Protein AF-A0A6P1CU81-F1 (afdb_monomer)

Radius of gyration: 18.09 Å; Cα contacts (8 Å, |Δi|>4): 184; chains: 1; bounding box: 40×47×48 Å

Organism: NCBI:txid135487

Structure (mmCIF, N/CA/C/O backbone):
data_AF-A0A6P1CU81-F1
#
_entry.id   AF-A0A6P1CU81-F1
#
loop_
_atom_site.group_PDB
_atom_site.id
_atom_site.type_symbol
_atom_site.label_atom_id
_atom_site.label_alt_id
_atom_site.label_comp_id
_atom_site.label_asym_id
_atom_site.label_entity_id
_atom_site.label_seq_id
_atom_site.pdbx_PDB_ins_code
_atom_site.Cartn_x
_atom_site.Cartn_y
_atom_site.Cartn_z
_atom_site.occupancy
_atom_site.B_iso_or_equiv
_atom_site.auth_seq_id
_atom_site.auth_comp_id
_atom_site.auth_asym_id
_atom_site.auth_atom_id
_atom_site.pdbx_PDB_model_num
ATOM 1 N N . ALA A 1 1 ? -2.274 -17.630 -3.669 1.00 83.12 1 ALA A N 1
ATOM 2 C CA . ALA A 1 1 ? -2.958 -16.812 -2.640 1.00 83.12 1 ALA A CA 1
ATOM 3 C C . ALA A 1 1 ? -4.353 -16.403 -3.117 1.00 83.12 1 ALA A C 1
ATOM 5 O O . ALA A 1 1 ? -5.319 -16.566 -2.393 1.00 83.12 1 ALA A O 1
ATOM 6 N N . GLU A 1 2 ? -4.454 -15.949 -4.358 1.00 92.44 2 GLU A N 1
ATOM 7 C CA . GLU A 1 2 ? -5.645 -15.565 -5.116 1.00 92.44 2 GLU A CA 1
ATOM 8 C C . GLU A 1 2 ? -6.774 -16.602 -5.043 1.00 92.44 2 GLU A C 1
ATOM 10 O O . GLU A 1 2 ? -7.929 -16.237 -4.872 1.00 92.44 2 GLU A O 1
ATOM 15 N N . SER A 1 3 ? -6.446 -17.898 -5.099 1.00 94.56 3 SER A N 1
ATOM 16 C CA . SER A 1 3 ? -7.430 -18.992 -5.104 1.00 94.56 3 SER A CA 1
ATOM 17 C C . SER A 1 3 ? -8.309 -19.083 -3.854 1.00 94.56 3 SER A C 1
ATOM 19 O O . SER A 1 3 ? -9.341 -19.735 -3.912 1.00 94.56 3 SER A O 1
ATOM 21 N N . ILE A 1 4 ? -7.884 -18.491 -2.735 1.00 96.00 4 ILE A N 1
ATOM 22 C CA . ILE A 1 4 ? -8.640 -18.464 -1.471 1.00 96.00 4 ILE A CA 1
ATOM 23 C C . ILE A 1 4 ? -9.015 -17.037 -1.054 1.00 96.00 4 ILE A C 1
ATOM 25 O O . ILE A 1 4 ? -9.618 -16.844 -0.007 1.00 96.00 4 ILE A O 1
ATOM 29 N N . ALA A 1 5 ? -8.627 -16.023 -1.836 1.00 96.69 5 ALA A N 1
ATOM 30 C CA . ALA A 1 5 ? -8.799 -14.619 -1.464 1.00 96.69 5 ALA A CA 1
ATOM 31 C C . ALA A 1 5 ? -10.277 -14.227 -1.324 1.00 96.69 5 ALA A C 1
ATOM 33 O O . ALA A 1 5 ? -10.612 -13.402 -0.477 1.00 96.69 5 ALA A O 1
ATOM 34 N N . ALA A 1 6 ? -11.149 -14.870 -2.106 1.00 97.38 6 ALA A N 1
ATOM 35 C CA . ALA A 1 6 ? -12.588 -14.635 -2.084 1.00 97.38 6 ALA A CA 1
ATOM 36 C C . ALA A 1 6 ? -13.240 -15.051 -0.756 1.00 97.38 6 ALA A C 1
ATOM 38 O O . ALA A 1 6 ? -14.272 -14.496 -0.388 1.00 97.38 6 ALA A O 1
ATOM 39 N N . ASP A 1 7 ? -12.618 -15.975 -0.019 1.00 97.81 7 ASP A N 1
ATOM 40 C CA . ASP A 1 7 ? -13.117 -16.465 1.269 1.00 97.81 7 ASP A CA 1
ATOM 41 C C . ASP A 1 7 ? -12.641 -15.601 2.453 1.00 97.81 7 ASP A C 1
ATOM 43 O O . ASP A 1 7 ? -12.989 -15.877 3.601 1.00 97.81 7 ASP A O 1
ATOM 47 N N . ILE A 1 8 ? -11.821 -14.570 2.203 1.00 97.00 8 ILE A N 1
ATOM 48 C CA . ILE A 1 8 ? -11.262 -13.698 3.241 1.00 97.00 8 ILE A CA 1
ATOM 49 C C . ILE A 1 8 ? -12.055 -12.391 3.284 1.00 97.00 8 ILE A C 1
ATOM 51 O O . ILE A 1 8 ? -11.914 -11.539 2.409 1.00 97.00 8 ILE A O 1
ATOM 55 N N . ASP A 1 9 ? -12.852 -12.214 4.335 1.00 96.25 9 ASP A N 1
ATOM 56 C CA . ASP A 1 9 ? -13.760 -11.075 4.539 1.00 96.25 9 ASP A CA 1
ATOM 57 C C . ASP A 1 9 ? -13.150 -9.923 5.363 1.00 96.25 9 ASP A C 1
ATOM 59 O O . ASP A 1 9 ? -13.749 -8.855 5.515 1.00 96.25 9 ASP A O 1
ATOM 63 N N . THR A 1 10 ? -11.930 -10.098 5.874 1.00 95.19 10 THR A N 1
ATOM 64 C CA . THR A 1 10 ? -11.245 -9.091 6.693 1.00 95.19 10 THR A CA 1
ATOM 65 C C . THR A 1 10 ? -10.638 -7.952 5.859 1.00 95.19 10 THR A C 1
ATOM 67 O O . THR A 1 10 ? -10.195 -8.199 4.730 1.00 95.19 10 THR A O 1
ATOM 70 N N . PRO A 1 11 ? -10.509 -6.730 6.419 1.00 95.19 11 PRO A N 1
ATOM 71 C CA . PRO A 1 11 ? -9.834 -5.618 5.755 1.00 95.19 11 PRO A CA 1
ATOM 72 C C . PRO A 1 11 ? -8.379 -5.928 5.390 1.00 95.19 11 PRO A C 1
ATOM 74 O O . PRO A 1 11 ? -7.624 -6.435 6.222 1.00 95.19 11 PRO A O 1
ATOM 77 N N . ALA A 1 12 ? -7.940 -5.527 4.198 1.00 96.50 12 ALA A N 1
ATOM 78 C CA . ALA A 1 12 ? -6.566 -5.726 3.750 1.00 96.50 12 ALA A CA 1
ATOM 79 C C . ALA A 1 12 ? -5.948 -4.511 3.046 1.00 96.50 12 ALA A C 1
ATOM 81 O O . ALA A 1 12 ? -6.607 -3.749 2.341 1.00 96.50 12 ALA A O 1
ATOM 82 N N . LEU A 1 13 ? -4.630 -4.390 3.213 1.00 97.56 13 LEU A N 1
ATOM 83 C CA . LEU A 1 13 ? -3.762 -3.495 2.459 1.00 97.56 13 LEU A CA 1
ATOM 84 C C . LEU A 1 13 ? -2.786 -4.346 1.639 1.00 97.56 13 LEU A C 1
ATOM 86 O O . LEU A 1 13 ? -1.918 -5.012 2.205 1.00 97.56 13 LEU A O 1
ATOM 90 N N . ILE A 1 14 ? -2.895 -4.290 0.314 1.00 96.50 14 ILE A N 1
ATOM 91 C CA . ILE A 1 14 ? -1.925 -4.874 -0.616 1.00 96.50 14 ILE A CA 1
ATOM 92 C C . ILE A 1 14 ? -0.993 -3.765 -1.097 1.00 96.50 14 ILE A C 1
ATOM 94 O O . ILE A 1 14 ? -1.434 -2.753 -1.642 1.00 96.50 14 ILE A O 1
ATOM 98 N N . LEU A 1 15 ? 0.312 -3.970 -0.909 1.00 95.38 15 LEU A N 1
ATOM 99 C CA . LEU A 1 15 ? 1.356 -3.059 -1.372 1.00 95.38 15 LEU A CA 1
ATOM 100 C C . LEU A 1 15 ? 2.141 -3.679 -2.524 1.00 95.38 15 LEU A C 1
ATOM 102 O O . LEU A 1 15 ? 2.589 -4.821 -2.431 1.00 95.38 15 LEU A O 1
ATOM 106 N N . ALA A 1 16 ? 2.357 -2.897 -3.578 1.00 94.88 16 ALA A N 1
ATOM 107 C CA . ALA A 1 16 ? 3.143 -3.300 -4.739 1.00 94.88 16 ALA A CA 1
ATOM 108 C C . ALA A 1 16 ? 4.127 -2.206 -5.181 1.00 94.88 16 ALA A C 1
ATOM 110 O O . ALA A 1 16 ? 3.938 -1.013 -4.924 1.00 94.88 16 ALA A O 1
ATOM 111 N N . GLY A 1 17 ? 5.192 -2.605 -5.873 1.00 93.94 17 GLY A N 1
ATOM 112 C CA . GLY A 1 17 ? 6.059 -1.664 -6.566 1.00 93.94 17 GLY A CA 1
ATOM 113 C C . GLY A 1 17 ? 5.374 -1.140 -7.827 1.00 93.94 17 GLY A C 1
ATOM 114 O O . GLY A 1 17 ? 4.795 -1.909 -8.591 1.00 93.94 17 GLY A O 1
ATOM 115 N N . ALA A 1 18 ? 5.425 0.169 -8.087 1.00 94.00 18 ALA A N 1
ATOM 116 C CA . ALA A 1 18 ? 4.862 0.705 -9.330 1.00 94.00 18 ALA A CA 1
ATOM 117 C C . ALA A 1 18 ? 5.610 0.195 -10.580 1.00 94.00 18 ALA A C 1
ATOM 119 O O . ALA A 1 18 ? 5.037 0.147 -11.666 1.00 94.00 18 ALA A O 1
ATOM 120 N N . THR A 1 19 ? 6.890 -0.177 -10.445 1.00 91.44 19 THR A N 1
ATOM 121 C CA . THR A 1 19 ? 7.718 -0.604 -11.588 1.00 91.44 19 THR A CA 1
ATOM 122 C C . THR A 1 19 ? 7.404 -2.014 -12.074 1.00 91.44 19 THR A C 1
ATOM 124 O O . THR A 1 19 ? 7.690 -2.333 -13.227 1.00 91.44 19 THR A O 1
ATOM 127 N N . ASP A 1 20 ? 6.796 -2.843 -11.229 1.00 88.25 20 ASP A N 1
ATOM 128 C CA . ASP A 1 20 ? 6.589 -4.263 -11.488 1.00 88.25 20 ASP A CA 1
AT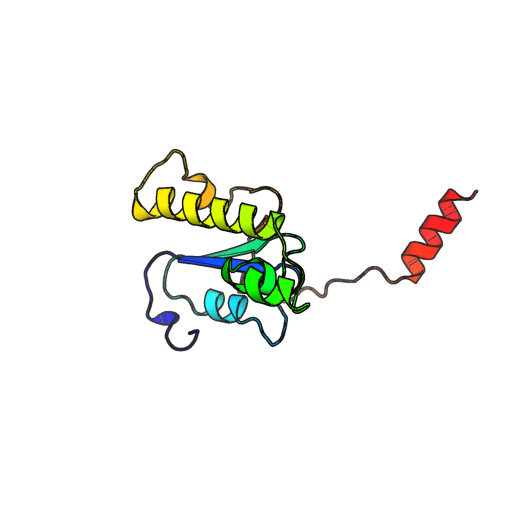OM 129 C C . ASP A 1 20 ? 5.190 -4.773 -11.127 1.00 88.25 20 ASP A C 1
ATOM 131 O O . ASP A 1 20 ? 4.943 -5.974 -11.252 1.00 88.25 20 ASP A O 1
ATOM 135 N N . LEU A 1 21 ? 4.254 -3.873 -10.793 1.00 92.69 21 LEU A N 1
ATOM 136 C CA . LEU A 1 21 ? 2.841 -4.174 -10.534 1.00 92.69 21 LEU A CA 1
ATOM 137 C C . LEU A 1 21 ? 2.240 -5.135 -11.572 1.00 92.69 21 LEU A C 1
ATOM 139 O O . LEU A 1 21 ? 1.538 -6.071 -11.198 1.00 92.69 21 LEU A O 1
ATOM 143 N N . ARG A 1 22 ? 2.526 -4.895 -12.859 1.00 89.88 22 ARG A N 1
ATOM 144 C CA . ARG A 1 22 ? 2.036 -5.681 -14.008 1.00 89.88 22 ARG A CA 1
ATOM 145 C C . ARG A 1 22 ? 3.081 -6.647 -14.582 1.00 89.88 22 ARG A C 1
ATOM 147 O O . ARG A 1 22 ? 2.947 -7.110 -15.710 1.00 89.88 22 ARG A O 1
ATOM 154 N N . SER A 1 23 ? 4.162 -6.914 -13.854 1.00 88.75 23 SER A N 1
ATOM 155 C CA . SER A 1 23 ? 5.134 -7.928 -14.268 1.00 88.75 23 SER A CA 1
ATOM 156 C C . SER A 1 23 ? 4.553 -9.334 -14.099 1.00 88.75 23 SER A C 1
ATOM 158 O O . SER A 1 23 ? 3.698 -9.560 -13.248 1.00 88.75 23 SER A O 1
ATOM 160 N N . THR A 1 24 ? 5.071 -10.309 -14.848 1.00 87.38 24 THR A N 1
ATOM 161 C CA . THR A 1 24 ? 4.686 -11.729 -14.718 1.00 87.38 24 THR A CA 1
ATOM 162 C C . THR A 1 24 ? 4.946 -12.297 -13.317 1.00 87.38 24 THR A C 1
ATOM 164 O O . THR A 1 24 ? 4.340 -13.290 -12.933 1.00 87.38 24 THR A O 1
ATOM 167 N N . ASN A 1 25 ? 5.832 -11.664 -12.544 1.00 84.31 25 ASN A N 1
ATOM 168 C CA . ASN A 1 25 ? 6.174 -12.079 -11.185 1.00 84.31 25 ASN A CA 1
ATOM 169 C C . ASN A 1 25 ? 5.278 -11.439 -10.111 1.00 84.31 25 ASN A C 1
ATOM 171 O O . ASN A 1 25 ? 5.454 -11.732 -8.930 1.00 84.31 25 ASN A O 1
ATOM 175 N N . SER A 1 26 ? 4.355 -10.553 -10.495 1.00 89.56 26 SER A N 1
ATOM 176 C CA . SER A 1 26 ? 3.436 -9.881 -9.580 1.00 89.56 26 SER A CA 1
ATOM 177 C C . SER A 1 26 ? 2.045 -10.485 -9.679 1.00 89.56 26 SER A C 1
ATOM 179 O O . SER A 1 26 ? 1.493 -10.651 -10.764 1.00 89.56 26 SER A O 1
ATOM 181 N N . ASN A 1 27 ? 1.447 -10.735 -8.520 1.00 93.88 27 ASN A N 1
ATOM 182 C CA . ASN A 1 27 ? 0.050 -11.119 -8.397 1.00 93.88 27 ASN A CA 1
ATOM 183 C C . ASN A 1 27 ? -0.787 -10.124 -7.583 1.00 93.88 27 ASN A C 1
ATOM 185 O O . ASN A 1 27 ? -1.882 -10.455 -7.141 1.00 93.88 27 ASN A O 1
ATOM 189 N N . ALA A 1 28 ? -0.302 -8.895 -7.393 1.00 95.44 28 ALA A N 1
ATOM 190 C CA . ALA A 1 28 ? -0.991 -7.910 -6.564 1.00 95.44 28 ALA A CA 1
ATOM 191 C C . ALA A 1 28 ? -2.380 -7.535 -7.114 1.00 95.44 28 ALA A C 1
ATOM 193 O O . ALA A 1 28 ? -3.335 -7.469 -6.347 1.00 95.44 28 ALA A O 1
ATOM 194 N N . ILE A 1 29 ? -2.507 -7.346 -8.435 1.00 96.31 29 ILE A N 1
ATOM 195 C CA . ILE A 1 29 ? -3.795 -7.068 -9.095 1.00 96.31 29 ILE A CA 1
ATOM 196 C C . ILE A 1 29 ? -4.762 -8.255 -8.976 1.00 96.31 29 ILE A C 1
ATOM 198 O O . ILE A 1 29 ? -5.848 -8.048 -8.442 1.00 96.31 29 ILE A O 1
ATOM 202 N N . PRO A 1 30 ? -4.422 -9.488 -9.415 1.00 95.94 30 PRO A N 1
ATOM 203 C CA . PRO A 1 30 ? -5.361 -10.605 -9.318 1.00 95.94 30 PRO A CA 1
ATOM 204 C C . PRO A 1 30 ? -5.70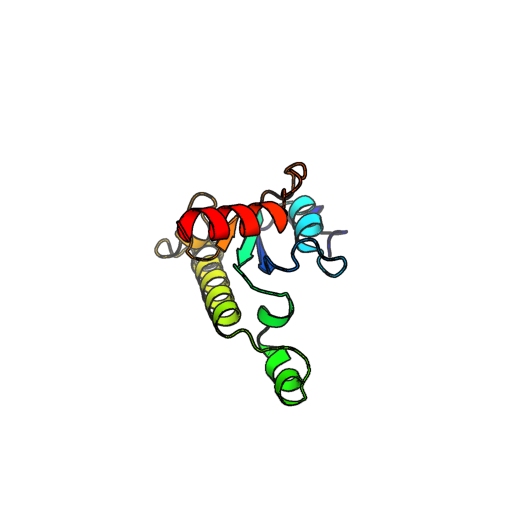5 -10.962 -7.866 1.00 95.94 30 PRO A C 1
ATOM 206 O O . PRO A 1 30 ? -6.834 -11.359 -7.600 1.00 95.94 30 PRO A O 1
ATOM 209 N N . LEU A 1 31 ? -4.781 -10.773 -6.916 1.00 96.88 31 LEU A N 1
ATOM 210 C CA . LEU A 1 31 ? -5.075 -10.935 -5.493 1.00 96.88 31 LEU A CA 1
ATOM 211 C C . LEU A 1 31 ? -6.073 -9.884 -4.991 1.00 96.88 31 LEU A C 1
ATOM 213 O O . LEU A 1 31 ? -7.020 -10.242 -4.300 1.00 96.88 31 LEU A O 1
ATOM 217 N N . ALA A 1 32 ? -5.872 -8.609 -5.340 1.00 97.00 32 ALA A N 1
ATOM 218 C CA . ALA A 1 32 ? -6.771 -7.522 -4.960 1.00 97.00 32 ALA A CA 1
ATOM 219 C C . ALA A 1 32 ? -8.163 -7.683 -5.583 1.00 97.00 32 ALA A C 1
ATOM 221 O O . ALA A 1 32 ? -9.158 -7.505 -4.892 1.00 97.00 32 ALA A O 1
ATOM 222 N N . ALA A 1 33 ? -8.230 -8.072 -6.859 1.00 96.56 33 ALA A N 1
ATOM 223 C CA . ALA A 1 33 ? -9.484 -8.298 -7.574 1.00 96.56 33 ALA A CA 1
ATOM 224 C C . ALA A 1 33 ? -10.292 -9.479 -7.012 1.00 96.56 33 ALA A C 1
ATOM 226 O O . ALA A 1 33 ? -11.511 -9.507 -7.149 1.00 96.56 33 ALA A O 1
ATOM 227 N N . ALA A 1 34 ? -9.619 -10.468 -6.418 1.00 97.31 34 ALA A N 1
ATOM 228 C CA . ALA A 1 34 ? -10.258 -11.650 -5.849 1.00 97.31 34 ALA A CA 1
ATOM 229 C C . ALA A 1 34 ? -10.576 -11.517 -4.351 1.00 97.31 34 ALA A C 1
ATOM 231 O O . ALA A 1 34 ? -11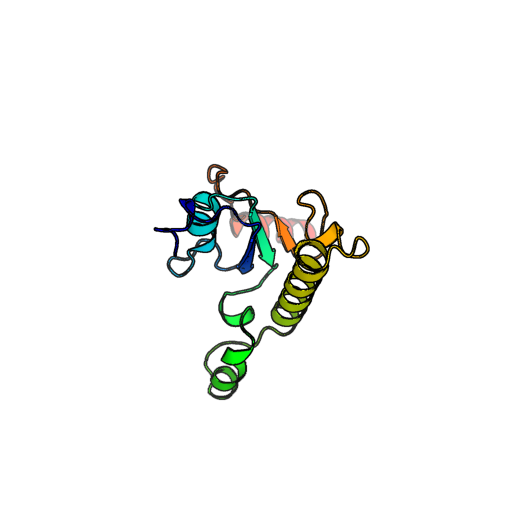.160 -12.440 -3.793 1.00 97.31 34 ALA A O 1
ATOM 232 N N . TRP A 1 35 ? -10.166 -10.438 -3.678 1.00 98.06 35 TRP A N 1
ATOM 233 C CA . TRP A 1 35 ? -10.308 -10.311 -2.225 1.00 98.06 35 TRP A CA 1
ATOM 234 C C . TRP A 1 35 ? -11.779 -10.165 -1.806 1.00 98.06 35 TRP A C 1
ATOM 236 O O . TRP A 1 35 ? -12.490 -9.324 -2.348 1.00 98.06 35 TRP A O 1
ATOM 246 N N . GLY A 1 36 ? -12.236 -10.972 -0.842 1.00 97.12 36 GLY A N 1
ATOM 247 C CA . GLY A 1 36 ? -13.647 -11.012 -0.429 1.00 97.12 36 GLY A CA 1
ATOM 248 C C . GLY A 1 36 ? -14.094 -9.841 0.457 1.00 97.12 36 GLY A C 1
ATOM 249 O O . GLY A 1 36 ? -15.266 -9.466 0.449 1.00 97.12 36 GLY A O 1
ATOM 250 N N . GLY A 1 37 ? -13.172 -9.263 1.229 1.00 95.69 37 GLY A N 1
ATOM 251 C CA . GLY A 1 37 ? -13.425 -8.163 2.162 1.00 95.69 37 GLY A CA 1
ATOM 252 C C . GLY A 1 37 ? -13.032 -6.773 1.643 1.00 95.69 37 GLY A C 1
ATOM 253 O O . GLY A 1 37 ? -12.634 -6.607 0.489 1.00 95.69 37 GLY A O 1
ATOM 254 N N . PRO A 1 38 ? -13.077 -5.743 2.509 1.00 95.38 38 PRO A N 1
ATOM 255 C CA . PRO A 1 38 ? -12.553 -4.417 2.190 1.00 95.38 38 PRO A CA 1
ATOM 256 C C . PRO A 1 38 ? -11.059 -4.474 1.841 1.00 95.38 38 PRO A C 1
ATOM 258 O O . PRO A 1 38 ? -10.263 -5.072 2.563 1.00 95.38 38 PRO A O 1
ATOM 261 N N . MET A 1 39 ? -10.664 -3.824 0.750 1.00 96.62 39 MET A N 1
ATOM 262 C CA . MET A 1 39 ? -9.327 -3.948 0.169 1.00 96.62 39 MET A CA 1
ATOM 263 C C . MET A 1 39 ? -8.807 -2.591 -0.298 1.00 96.62 39 MET A C 1
ATOM 265 O O . MET A 1 39 ? -9.506 -1.863 -0.997 1.00 96.62 39 MET A O 1
ATOM 269 N N . LEU A 1 40 ? -7.546 -2.294 0.017 1.00 97.69 40 LEU A N 1
ATOM 270 C CA . LEU A 1 40 ? -6.774 -1.232 -0.620 1.00 97.69 40 LEU A CA 1
ATOM 271 C C . LEU A 1 40 ? -5.577 -1.827 -1.364 1.00 97.69 40 LEU A C 1
ATOM 273 O O . LEU A 1 40 ? -4.667 -2.367 -0.735 1.00 97.69 40 LEU A O 1
ATOM 277 N N . LEU A 1 41 ? -5.521 -1.652 -2.685 1.00 97.50 41 LEU A N 1
ATOM 278 C CA . LEU A 1 41 ? -4.309 -1.890 -3.468 1.00 97.50 41 LEU A CA 1
ATOM 279 C C . LEU A 1 41 ? -3.571 -0.564 -3.668 1.00 97.50 41 LEU A C 1
ATOM 281 O O . LEU A 1 41 ? -4.066 0.338 -4.341 1.00 97.50 41 LEU A O 1
ATOM 285 N N . ARG A 1 42 ? -2.371 -0.440 -3.099 1.00 96.94 42 ARG A N 1
ATOM 286 C CA . ARG A 1 42 ? -1.532 0.759 -3.225 1.00 96.94 42 ARG A CA 1
ATOM 287 C C . ARG A 1 42 ? -0.168 0.433 -3.822 1.00 96.94 42 ARG A C 1
ATOM 289 O O . ARG A 1 42 ? 0.475 -0.551 -3.459 1.00 96.94 42 ARG A O 1
ATOM 296 N N . THR A 1 43 ? 0.300 1.299 -4.716 1.00 96.69 43 THR A N 1
ATOM 297 C CA . THR A 1 43 ? 1.652 1.228 -5.286 1.00 96.69 43 THR A CA 1
ATOM 298 C C . THR A 1 43 ? 2.573 2.287 -4.709 1.00 96.69 43 THR A C 1
ATOM 300 O O . THR A 1 43 ? 2.110 3.349 -4.302 1.00 96.69 43 THR A O 1
ATOM 303 N N . ILE A 1 44 ? 3.879 2.008 -4.696 1.00 96.31 44 ILE A N 1
ATOM 304 C CA . ILE A 1 44 ? 4.924 2.968 -4.316 1.00 96.31 44 ILE A CA 1
ATOM 305 C C . ILE A 1 44 ? 5.705 3.393 -5.566 1.00 96.31 44 ILE A C 1
ATOM 307 O O . ILE A 1 44 ? 6.188 2.551 -6.332 1.00 96.31 44 ILE A O 1
ATOM 311 N N . ASP A 1 45 ? 5.859 4.704 -5.760 1.00 94.62 45 ASP A N 1
ATOM 312 C CA . ASP A 1 45 ? 6.591 5.286 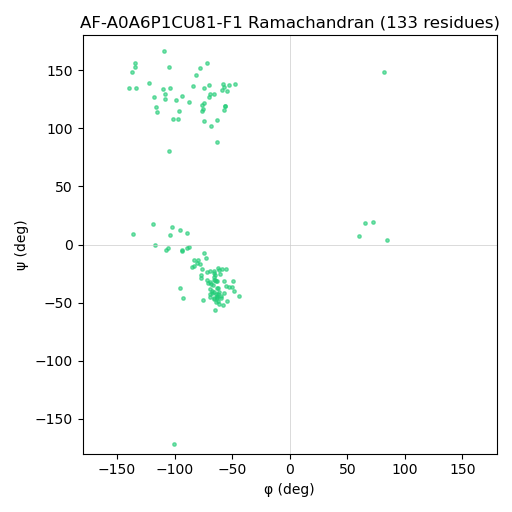-6.886 1.00 94.62 45 ASP A CA 1
ATOM 313 C C . ASP A 1 45 ? 8.011 4.728 -6.990 1.00 94.62 45 ASP A C 1
ATOM 315 O O . ASP A 1 45 ? 8.779 4.750 -6.026 1.00 94.62 45 ASP A O 1
ATOM 319 N N . LYS A 1 46 ? 8.403 4.316 -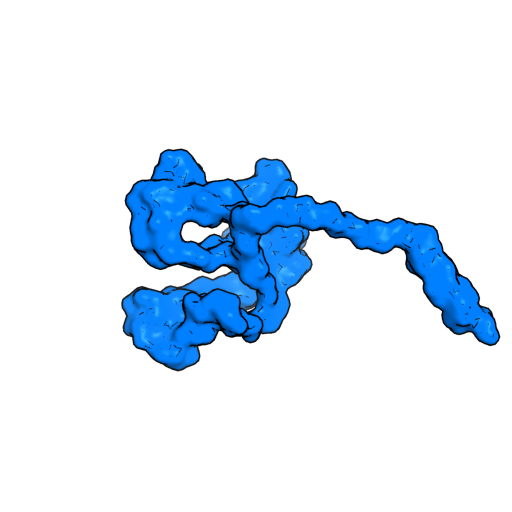8.203 1.00 90.38 46 LYS A N 1
ATOM 320 C CA . LYS A 1 46 ? 9.755 3.819 -8.534 1.00 90.38 46 LYS A CA 1
ATOM 321 C C . LYS A 1 46 ? 10.192 2.579 -7.742 1.00 90.38 46 LYS A C 1
ATOM 323 O O . LYS A 1 46 ? 11.352 2.193 -7.863 1.00 90.38 46 LYS A O 1
ATOM 328 N N . ALA A 1 47 ? 9.296 1.976 -6.966 1.00 91.00 47 ALA A N 1
ATOM 329 C CA . ALA A 1 47 ? 9.589 0.780 -6.202 1.00 91.00 47 ALA A CA 1
ATOM 330 C C . ALA A 1 47 ? 9.496 -0.473 -7.070 1.00 91.00 47 ALA A C 1
ATOM 332 O O . ALA A 1 47 ? 8.632 -0.556 -7.953 1.00 91.00 47 ALA A O 1
ATOM 333 N N . SER A 1 48 ? 10.356 -1.443 -6.777 1.00 89.12 48 SER A N 1
ATOM 334 C CA . SER A 1 48 ? 10.263 -2.828 -7.249 1.00 89.12 48 SER A CA 1
ATOM 335 C C . SER A 1 48 ? 9.879 -3.773 -6.103 1.00 89.12 48 SER A C 1
ATOM 337 O O . SER A 1 48 ? 9.987 -3.418 -4.925 1.00 89.12 48 SER A O 1
ATOM 339 N N . ALA A 1 49 ? 9.488 -5.006 -6.422 1.00 83.62 49 ALA A N 1
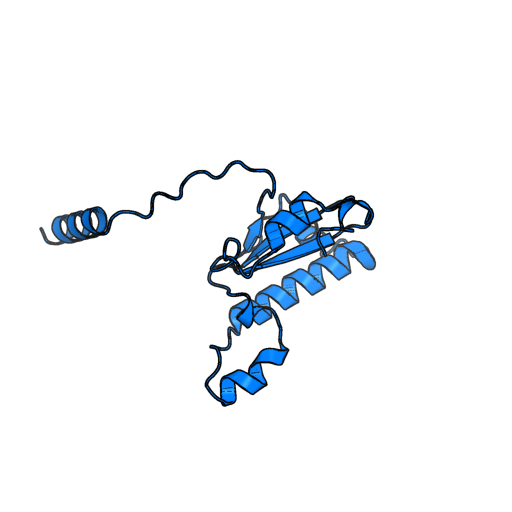ATOM 340 C CA . ALA A 1 49 ? 9.201 -6.061 -5.454 1.00 83.62 49 ALA A CA 1
ATOM 341 C C . ALA A 1 49 ? 10.417 -6.411 -4.590 1.00 83.62 49 ALA A C 1
ATOM 343 O O . ALA A 1 49 ? 10.242 -6.844 -3.455 1.00 83.62 49 ALA A O 1
ATOM 344 N N . ASP A 1 50 ? 11.645 -6.186 -5.069 1.00 79.38 50 ASP A N 1
ATOM 345 C CA . ASP A 1 50 ? 12.859 -6.366 -4.263 1.00 79.38 50 ASP A CA 1
ATOM 346 C C . ASP A 1 50 ? 13.021 -5.277 -3.191 1.00 79.38 50 ASP A C 1
ATOM 348 O O . ASP A 1 50 ? 13.687 -5.498 -2.175 1.00 79.38 50 ASP A O 1
ATOM 352 N N . GLY A 1 51 ? 12.413 -4.106 -3.399 1.00 76.69 51 GLY A N 1
ATOM 353 C CA . GLY A 1 51 ? 12.474 -2.966 -2.490 1.00 76.69 51 GLY A CA 1
ATOM 354 C C . GLY A 1 51 ? 11.482 -3.012 -1.326 1.00 76.69 51 GLY A C 1
ATOM 355 O O . GLY A 1 51 ? 11.688 -2.297 -0.341 1.00 76.69 51 GLY A O 1
ATOM 356 N N . LEU A 1 52 ? 10.423 -3.829 -1.418 1.00 81.12 52 LEU A N 1
ATOM 357 C CA . LEU A 1 52 ? 9.380 -3.936 -0.388 1.00 81.12 52 LEU A CA 1
ATOM 358 C C . LEU A 1 52 ? 9.820 -4.735 0.861 1.00 81.12 52 LEU A C 1
ATOM 360 O O . LEU A 1 52 ? 9.602 -4.237 1.968 1.00 81.12 52 LEU A O 1
ATOM 364 N N . PRO A 1 53 ? 10.433 -5.936 0.751 1.00 76.25 53 PRO A N 1
ATOM 365 C CA . PRO A 1 53 ? 10.827 -6.732 1.905 1.00 76.25 53 PRO A CA 1
ATOM 366 C C . PRO A 1 53 ? 12.192 -6.311 2.461 1.00 76.25 53 PRO A C 1
ATOM 368 O O . PRO A 1 53 ? 13.179 -6.160 1.743 1.00 76.25 53 PRO A O 1
ATOM 371 N N . GLU A 1 54 ? 12.292 -6.220 3.787 1.00 62.94 54 GLU A N 1
ATOM 372 C CA . GLU A 1 54 ? 13.514 -5.775 4.474 1.00 62.94 54 GLU A CA 1
ATOM 373 C C . GLU A 1 54 ? 14.683 -6.777 4.383 1.00 62.94 54 GLU A C 1
ATOM 375 O O . GLU A 1 54 ? 15.849 -6.389 4.490 1.00 62.94 54 GLU A O 1
ATOM 380 N N . GLY A 1 55 ? 14.387 -8.061 4.144 1.00 56.22 55 GLY A N 1
ATOM 381 C CA . GLY A 1 55 ? 15.347 -9.168 4.238 1.00 56.22 55 GLY A CA 1
ATOM 382 C C . GLY A 1 55 ? 16.268 -9.371 3.030 1.00 56.22 55 GLY A C 1
ATOM 383 O O . GLY A 1 55 ? 17.305 -10.019 3.161 1.00 56.22 55 GLY A O 1
ATOM 384 N N . ARG A 1 56 ? 15.963 -8.792 1.859 1.00 56.69 56 ARG A N 1
ATOM 385 C CA . ARG A 1 56 ? 16.793 -8.981 0.649 1.00 56.69 56 ARG A CA 1
ATOM 386 C C . ARG A 1 56 ? 18.113 -8.196 0.687 1.00 56.69 56 ARG A C 1
ATOM 388 O O . ARG A 1 56 ? 18.993 -8.434 -0.135 1.00 56.69 56 ARG A O 1
ATOM 395 N N . ARG A 1 57 ? 18.306 -7.338 1.702 1.00 56.00 57 ARG A N 1
ATOM 396 C CA . ARG A 1 57 ? 19.549 -6.585 1.963 1.00 56.00 57 ARG A CA 1
ATOM 397 C C . ARG A 1 57 ? 20.796 -7.468 2.034 1.00 56.00 57 ARG A C 1
ATOM 399 O O . ARG A 1 57 ? 21.845 -7.051 1.550 1.00 56.00 57 ARG A O 1
ATOM 406 N N . LEU A 1 58 ? 20.694 -8.680 2.585 1.00 55.09 58 LEU A N 1
ATOM 407 C CA . LEU A 1 58 ? 21.850 -9.576 2.693 1.00 55.09 58 LEU A CA 1
ATOM 408 C C . LEU A 1 58 ? 22.345 -10.043 1.312 1.00 55.09 58 LEU A C 1
ATOM 410 O O . LEU A 1 58 ? 23.547 -10.134 1.093 1.00 55.09 58 LEU A O 1
ATOM 414 N N . MET A 1 59 ? 21.431 -10.240 0.357 1.00 57.50 59 MET A N 1
ATOM 415 C CA . MET A 1 59 ? 21.767 -10.616 -1.022 1.00 57.50 59 MET A CA 1
ATOM 416 C C . MET A 1 59 ? 22.275 -9.420 -1.843 1.00 57.50 59 MET A C 1
ATOM 418 O O . MET A 1 59 ? 23.103 -9.602 -2.734 1.00 57.50 59 MET A O 1
ATOM 422 N N . THR A 1 60 ? 21.875 -8.188 -1.496 1.00 57.69 60 THR A N 1
ATOM 423 C CA . THR A 1 60 ? 22.411 -6.973 -2.145 1.00 57.69 60 THR A CA 1
ATOM 424 C C . THR A 1 60 ? 23.902 -6.753 -1.864 1.00 57.69 60 THR A C 1
ATOM 426 O O . THR A 1 60 ? 24.616 -6.261 -2.734 1.00 57.69 60 THR A O 1
ATOM 429 N N . LEU A 1 61 ? 24.408 -7.189 -0.698 1.00 59.41 61 LEU A N 1
ATOM 430 C CA . LEU A 1 61 ? 25.852 -7.199 -0.402 1.00 59.41 61 LEU A CA 1
ATOM 431 C C . LEU A 1 61 ? 26.625 -8.182 -1.296 1.00 59.41 61 LEU A C 1
ATOM 433 O O . LEU A 1 61 ? 27.819 -8.003 -1.513 1.00 59.41 61 LEU A O 1
ATOM 437 N N . LEU A 1 62 ? 25.935 -9.187 -1.839 1.00 63.00 62 LEU A N 1
ATOM 438 C CA . LEU A 1 62 ? 26.464 -10.177 -2.778 1.00 63.00 62 LEU A CA 1
ATOM 439 C C . LEU A 1 62 ? 26.190 -9.800 -4.249 1.00 63.00 62 LEU A C 1
ATOM 441 O O . LEU A 1 62 ? 26.362 -10.628 -5.138 1.00 63.00 62 LEU A O 1
ATOM 445 N N . GLY A 1 63 ? 25.757 -8.561 -4.521 1.00 59.84 63 GLY A N 1
ATOM 446 C CA . GLY A 1 63 ? 25.525 -8.049 -5.877 1.00 59.84 63 GLY A CA 1
ATOM 447 C C . GLY A 1 63 ? 24.158 -8.383 -6.486 1.00 59.84 63 GLY A C 1
ATOM 448 O O . GLY A 1 63 ? 23.910 -8.025 -7.636 1.00 59.84 63 GLY A O 1
ATOM 449 N N . ALA A 1 64 ? 23.253 -9.026 -5.741 1.00 60.38 64 ALA A N 1
ATOM 450 C CA . ALA A 1 64 ? 21.904 -9.345 -6.204 1.00 60.38 64 ALA A CA 1
ATOM 451 C C . ALA A 1 64 ? 20.889 -8.298 -5.712 1.00 60.38 64 ALA A C 1
ATOM 453 O O . ALA A 1 64 ? 20.541 -8.265 -4.533 1.00 60.38 64 ALA A O 1
ATOM 454 N N . GLY A 1 65 ? 20.398 -7.459 -6.629 1.00 62.06 65 GLY A N 1
ATOM 455 C CA . GLY A 1 65 ? 19.367 -6.449 -6.361 1.00 62.06 65 GLY A CA 1
ATOM 456 C C . GLY A 1 65 ? 19.907 -5.157 -5.737 1.00 62.06 65 GLY A C 1
ATOM 457 O O . GLY A 1 65 ? 20.892 -5.147 -4.999 1.00 62.06 65 GLY A O 1
ATOM 458 N N . LYS A 1 66 ? 19.268 -4.022 -6.042 1.00 68.69 66 LYS A N 1
ATOM 459 C CA . LYS A 1 66 ? 19.617 -2.720 -5.456 1.00 68.69 66 LYS A CA 1
ATOM 460 C C . LYS A 1 66 ? 18.740 -2.474 -4.238 1.00 68.69 66 LYS A C 1
ATOM 462 O O . LYS A 1 66 ? 17.522 -2.537 -4.334 1.00 68.69 66 LYS A O 1
ATOM 467 N N . HIS A 1 67 ? 19.339 -2.145 -3.097 1.00 75.25 67 HIS A N 1
ATOM 468 C CA . HIS A 1 67 ? 18.542 -1.811 -1.926 1.00 75.25 67 HIS A CA 1
ATOM 469 C C . HIS A 1 67 ? 17.815 -0.462 -2.099 1.00 75.25 67 HIS A C 1
ATOM 471 O O . HIS A 1 67 ? 18.433 0.572 -2.369 1.00 75.25 67 HIS A O 1
ATOM 477 N N . GLU A 1 68 ? 16.497 -0.462 -1.898 1.00 83.81 68 GLU A N 1
ATOM 478 C CA . GLU A 1 68 ? 15.634 0.708 -2.059 1.00 83.81 68 GLU A CA 1
ATOM 479 C C . GLU A 1 68 ? 15.209 1.294 -0.700 1.00 83.81 68 GLU A C 1
ATOM 481 O O . GLU A 1 68 ? 14.101 1.079 -0.211 1.00 83.81 68 GLU A O 1
ATOM 486 N N . HIS A 1 69 ? 16.086 2.080 -0.065 1.00 85.31 69 HIS A N 1
ATOM 487 C CA . HIS A 1 69 ? 15.813 2.660 1.262 1.00 85.31 69 HIS A CA 1
ATOM 488 C C . HIS A 1 69 ? 14.515 3.485 1.337 1.00 85.31 69 HIS A C 1
ATOM 490 O O . HIS A 1 69 ? 13.847 3.493 2.372 1.00 85.31 69 HIS A O 1
ATOM 496 N N . LYS A 1 70 ? 14.166 4.202 0.259 1.00 90.38 70 LYS A N 1
ATOM 497 C CA . LYS A 1 70 ? 12.939 5.012 0.195 1.00 90.38 70 LYS A CA 1
ATOM 498 C C . LYS A 1 70 ? 11.691 4.130 0.156 1.00 90.38 70 LYS A C 1
ATOM 500 O O . LYS A 1 70 ? 10.761 4.409 0.905 1.00 90.38 70 LYS A O 1
ATOM 505 N N . THR A 1 71 ? 11.722 3.056 -0.631 1.00 91.19 71 THR A N 1
ATOM 506 C CA . THR A 1 71 ? 10.663 2.042 -0.686 1.00 91.19 71 THR A CA 1
ATOM 507 C C . THR A 1 71 ? 10.451 1.429 0.690 1.00 91.19 71 THR A C 1
ATOM 509 O O . THR A 1 71 ? 9.357 1.528 1.227 1.00 91.19 71 THR A O 1
ATOM 512 N N . ALA A 1 72 ? 11.514 0.945 1.340 1.00 89.31 72 ALA A N 1
ATOM 513 C CA . ALA A 1 72 ? 11.416 0.377 2.685 1.00 89.31 72 ALA A CA 1
ATOM 514 C C . ALA A 1 72 ? 10.820 1.365 3.709 1.00 89.31 72 ALA A C 1
ATOM 516 O O . ALA A 1 72 ? 9.984 0.991 4.530 1.00 89.31 72 ALA A O 1
ATOM 517 N N . ARG A 1 73 ? 11.212 2.647 3.657 1.00 91.75 73 ARG A N 1
ATOM 518 C CA . ARG A 1 73 ? 10.641 3.687 4.528 1.00 91.75 73 ARG A CA 1
ATOM 519 C C . ARG A 1 73 ? 9.145 3.892 4.273 1.00 91.75 73 ARG A C 1
ATOM 521 O O . ARG A 1 73 ? 8.393 3.986 5.239 1.00 91.75 73 ARG A O 1
ATOM 528 N N . ALA A 1 74 ? 8.732 3.974 3.009 1.00 94.69 74 ALA A N 1
ATOM 529 C CA . ALA A 1 74 ? 7.331 4.141 2.633 1.00 94.69 74 ALA A CA 1
ATOM 530 C C . ALA A 1 74 ? 6.496 2.914 3.028 1.00 94.69 74 ALA A C 1
ATOM 532 O O . ALA A 1 74 ? 5.476 3.071 3.690 1.00 94.69 74 ALA A O 1
ATOM 533 N N . THR A 1 75 ? 6.976 1.703 2.736 1.00 94.00 75 THR A N 1
ATOM 534 C CA . THR A 1 75 ? 6.339 0.440 3.135 1.00 94.00 75 THR A CA 1
ATOM 535 C C . THR A 1 75 ? 6.106 0.381 4.642 1.00 94.00 75 THR A C 1
ATOM 537 O O . THR A 1 75 ? 4.990 0.110 5.075 1.00 94.00 75 THR A O 1
ATOM 540 N N . ARG A 1 76 ? 7.123 0.706 5.455 1.00 94.38 76 ARG A N 1
ATOM 541 C CA . ARG A 1 76 ? 6.988 0.762 6.921 1.00 94.38 76 ARG A CA 1
ATOM 542 C C . ARG A 1 76 ? 5.931 1.767 7.365 1.00 94.38 76 ARG A C 1
ATOM 544 O O . ARG A 1 76 ? 5.128 1.450 8.231 1.00 94.38 76 ARG A O 1
ATOM 551 N N . ALA A 1 77 ? 5.933 2.970 6.792 1.00 96.19 77 ALA A N 1
ATOM 552 C CA . ALA A 1 77 ? 4.961 3.998 7.152 1.00 96.19 77 ALA A CA 1
ATOM 553 C C . ALA A 1 77 ? 3.525 3.569 6.811 1.00 96.19 77 ALA A C 1
ATOM 555 O O . ALA A 1 77 ? 2.645 3.690 7.658 1.00 96.19 77 ALA A O 1
ATOM 556 N N . LEU A 1 78 ? 3.309 3.023 5.609 1.00 97.06 78 LEU A N 1
ATOM 557 C CA . LEU A 1 78 ? 2.001 2.551 5.148 1.00 97.06 78 LEU A CA 1
ATOM 558 C C . LEU A 1 78 ? 1.480 1.388 5.994 1.00 97.06 78 LEU A C 1
ATOM 560 O O . LEU A 1 78 ? 0.348 1.447 6.462 1.00 97.06 78 LEU A O 1
ATOM 564 N N . LEU A 1 79 ? 2.307 0.363 6.225 1.00 96.56 79 LEU A N 1
ATOM 565 C CA . LEU A 1 79 ? 1.928 -0.795 7.037 1.00 96.56 79 LEU A CA 1
ATOM 566 C C . LEU A 1 79 ? 1.604 -0.384 8.471 1.00 96.56 79 LEU A C 1
ATOM 568 O O . LEU A 1 79 ? 0.536 -0.715 8.978 1.00 96.56 79 LEU A O 1
ATOM 572 N N . THR A 1 80 ? 2.501 0.364 9.117 1.00 97.44 80 THR A N 1
ATOM 573 C CA . THR A 1 80 ? 2.298 0.798 10.501 1.00 97.44 80 THR A CA 1
ATOM 574 C C . THR A 1 80 ? 1.064 1.683 10.618 1.00 97.44 80 THR A C 1
ATOM 576 O O . THR A 1 80 ? 0.219 1.422 11.467 1.00 97.44 80 THR A O 1
ATOM 579 N N . GLY A 1 81 ? 0.914 2.689 9.752 1.00 98.00 81 GLY A N 1
ATOM 580 C CA . GLY A 1 81 ? -0.250 3.572 9.774 1.00 98.00 81 GLY A CA 1
ATOM 581 C C . GLY A 1 81 ? -1.563 2.814 9.564 1.00 98.00 81 GLY A C 1
ATOM 582 O O . GLY A 1 81 ? -2.513 3.019 10.315 1.00 98.00 81 GLY A O 1
ATOM 583 N N . TYR A 1 82 ? -1.604 1.886 8.604 1.00 98.12 82 TYR A N 1
ATOM 584 C CA . TYR A 1 82 ? -2.790 1.071 8.340 1.00 98.12 82 TYR A CA 1
ATOM 585 C C . TYR A 1 82 ? -3.153 0.172 9.526 1.00 98.12 82 TYR A C 1
ATOM 587 O O . TYR A 1 82 ? -4.319 0.109 9.908 1.00 98.12 82 TYR A O 1
ATOM 595 N N . LEU A 1 83 ? -2.174 -0.494 10.146 1.00 97.56 83 LEU A N 1
ATOM 596 C CA . LEU A 1 83 ? -2.417 -1.359 11.305 1.00 97.56 83 LEU A CA 1
ATOM 597 C C . LEU A 1 83 ? -2.859 -0.560 12.538 1.00 97.56 83 LEU A C 1
ATOM 599 O O . LEU A 1 83 ? -3.779 -0.979 13.239 1.00 97.56 83 LEU A O 1
ATOM 603 N N . LEU A 1 84 ? -2.260 0.609 12.783 1.00 98.25 84 LEU A N 1
ATOM 604 C CA . LEU A 1 84 ? -2.698 1.509 13.855 1.00 98.25 84 LEU A CA 1
ATOM 605 C C . LEU A 1 84 ? -4.143 1.978 13.629 1.00 98.25 84 LEU A C 1
ATOM 607 O O . LEU A 1 84 ? -4.942 1.984 14.564 1.00 98.25 84 LEU A O 1
ATOM 611 N N . ALA A 1 85 ? -4.508 2.296 12.387 1.00 97.50 85 ALA A N 1
ATOM 612 C CA . ALA A 1 85 ? -5.862 2.715 12.042 1.00 97.50 85 ALA A CA 1
ATOM 613 C C . ALA A 1 85 ? -6.896 1.580 12.147 1.00 97.50 85 ALA A C 1
ATOM 615 O O . ALA A 1 85 ? -7.981 1.792 12.680 1.00 97.50 85 ALA A O 1
ATOM 616 N N . THR A 1 86 ? -6.581 0.386 11.637 1.00 95.88 86 THR A N 1
ATOM 617 C CA . THR A 1 86 ? -7.568 -0.695 11.446 1.00 95.88 86 THR A CA 1
ATOM 618 C C . THR A 1 86 ? -7.617 -1.702 12.586 1.00 95.88 86 THR A C 1
ATOM 620 O O . THR A 1 86 ? -8.699 -2.159 12.940 1.00 95.88 86 THR A O 1
ATOM 623 N N . VAL A 1 87 ? -6.471 -2.038 13.182 1.00 95.44 87 VAL A N 1
ATOM 624 C CA . VAL A 1 87 ? -6.388 -3.027 14.266 1.00 95.44 87 VAL A CA 1
ATOM 625 C C . VAL A 1 87 ? -6.484 -2.343 15.623 1.00 95.44 87 VAL A C 1
ATOM 627 O O . VAL A 1 87 ? -7.235 -2.788 16.485 1.00 95.44 87 VAL A O 1
ATOM 630 N N . GLN A 1 88 ? -5.738 -1.252 15.820 1.00 95.69 88 GLN A N 1
ATOM 631 C CA . GLN A 1 88 ? -5.766 -0.515 17.087 1.00 95.69 88 GLN A CA 1
ATOM 632 C C . GLN A 1 88 ? -6.908 0.513 17.154 1.00 95.69 88 GLN A C 1
ATOM 634 O O . GLN A 1 88 ? -7.300 0.915 18.249 1.00 95.69 88 GLN A O 1
ATOM 639 N N . GLY A 1 89 ? -7.465 0.923 16.009 1.00 95.88 89 GLY A N 1
ATOM 640 C CA . GLY A 1 89 ? -8.539 1.917 15.949 1.00 95.88 89 GLY A CA 1
ATOM 641 C C . GLY A 1 89 ? -8.079 3.348 16.248 1.00 95.88 89 GLY A C 1
ATOM 642 O O . GLY A 1 89 ? -8.901 4.193 16.610 1.00 95.88 89 GLY A O 1
ATOM 643 N N . ASP A 1 90 ? -6.778 3.639 16.133 1.00 98.06 90 ASP A N 1
ATOM 644 C CA . ASP A 1 90 ? -6.237 4.972 16.394 1.00 98.06 90 ASP A CA 1
ATOM 645 C C . ASP A 1 90 ? -6.587 5.932 15.246 1.00 98.06 90 ASP A C 1
ATOM 647 O O . ASP A 1 90 ? -6.011 5.902 14.153 1.00 98.06 90 ASP A O 1
ATOM 651 N N . LYS A 1 91 ? -7.534 6.833 15.523 1.00 97.38 91 LYS A N 1
ATOM 652 C CA . LYS A 1 91 ? -8.054 7.815 14.560 1.00 97.38 91 LYS A CA 1
ATOM 653 C C . LYS A 1 91 ? -6.988 8.779 14.043 1.00 97.38 91 LYS A C 1
ATOM 655 O O . LYS A 1 91 ? -7.165 9.315 12.948 1.00 97.38 91 LYS A O 1
ATOM 660 N N . THR A 1 92 ? -5.882 8.956 14.770 1.00 98.06 92 THR A N 1
ATOM 661 C CA . THR A 1 92 ? -4.722 9.750 14.332 1.00 98.06 92 THR A CA 1
ATOM 662 C C . THR A 1 92 ? -4.165 9.239 13.003 1.00 98.06 92 THR A C 1
ATOM 664 O O . THR A 1 92 ? -3.683 10.025 12.190 1.00 98.06 92 THR A O 1
ATOM 667 N N . TYR A 1 93 ? -4.278 7.932 12.752 1.00 97.94 93 TYR A N 1
ATOM 668 C CA . TYR A 1 93 ? -3.751 7.272 11.559 1.00 97.94 93 TYR A CA 1
ATOM 669 C C . TYR A 1 93 ? -4.827 6.920 10.524 1.00 97.94 93 TYR A C 1
ATOM 671 O O . TYR A 1 93 ? -4.513 6.269 9.532 1.00 97.94 93 TYR A O 1
ATOM 679 N N . SER A 1 94 ? -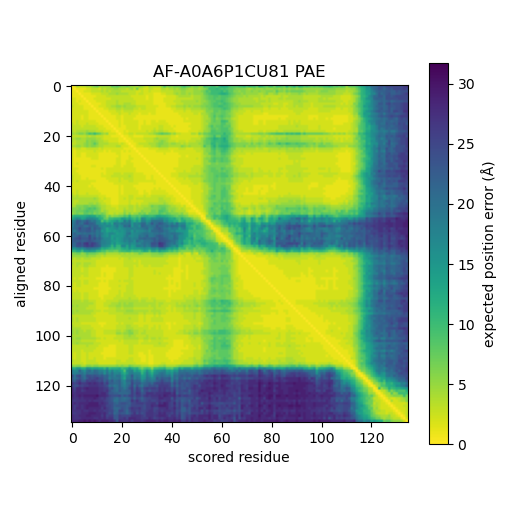6.075 7.371 10.701 1.00 97.00 94 SER A N 1
ATOM 680 C CA . SER A 1 94 ? -7.211 7.055 9.809 1.00 97.00 94 SER A CA 1
ATOM 681 C C . SER A 1 94 ? -6.927 7.298 8.319 1.00 97.00 94 SER A C 1
ATOM 683 O O . SER A 1 94 ? -7.302 6.479 7.484 1.00 97.00 94 SER A O 1
ATOM 685 N N . ALA A 1 95 ? -6.162 8.344 8.001 1.00 97.06 95 ALA A N 1
ATOM 686 C CA . ALA A 1 95 ? -5.641 8.666 6.669 1.00 97.06 95 ALA A CA 1
ATOM 687 C C . ALA A 1 95 ? -4.954 7.485 5.942 1.00 97.06 95 ALA A C 1
ATOM 689 O O . ALA A 1 95 ? -4.996 7.388 4.718 1.00 97.06 95 ALA A O 1
ATOM 690 N N . PHE A 1 96 ? -4.327 6.556 6.670 1.00 97.25 96 PHE A N 1
ATOM 691 C CA . PHE A 1 96 ? -3.664 5.390 6.077 1.00 97.25 96 PHE A CA 1
ATOM 692 C C . PHE A 1 96 ? -4.634 4.275 5.662 1.00 97.25 96 PHE A C 1
ATOM 694 O O . PHE A 1 96 ? -4.254 3.422 4.861 1.00 97.25 96 PHE A O 1
ATOM 701 N N . ALA A 1 97 ? -5.873 4.288 6.158 1.00 96.56 97 ALA A N 1
ATOM 702 C CA . ALA A 1 97 ? -6.931 3.340 5.802 1.00 96.56 97 ALA A CA 1
ATOM 703 C C . ALA A 1 97 ? -8.031 3.958 4.917 1.00 96.56 97 ALA A C 1
ATOM 705 O O . ALA A 1 97 ? -8.923 3.246 4.468 1.00 96.56 97 ALA A O 1
ATOM 706 N N . ASP A 1 98 ? -7.964 5.262 4.648 1.00 96.00 98 ASP A N 1
ATOM 707 C CA . ASP A 1 98 ? -8.897 5.967 3.772 1.00 96.00 98 ASP A CA 1
ATOM 708 C C . ASP A 1 98 ? -8.427 5.904 2.300 1.00 96.00 98 ASP A C 1
ATOM 710 O O . ASP A 1 98 ? -7.293 6.322 2.019 1.00 96.00 98 ASP A O 1
ATOM 714 N N . PRO A 1 99 ? -9.241 5.382 1.358 1.00 93.81 99 PRO A N 1
ATOM 715 C CA . PRO A 1 99 ? -8.903 5.346 -0.066 1.00 93.81 99 PRO A CA 1
ATOM 716 C C . PRO A 1 99 ? -8.785 6.738 -0.705 1.00 93.81 99 PRO A C 1
ATOM 718 O O . PRO A 1 99 ? -7.957 6.907 -1.599 1.00 93.81 99 PRO A O 1
ATOM 721 N N . GLU A 1 100 ? -9.533 7.735 -0.224 1.00 94.19 100 GLU A N 1
ATOM 722 C CA . GLU A 1 100 ? -9.551 9.090 -0.803 1.00 94.19 100 GLU A CA 1
ATOM 723 C C . GLU A 1 100 ? -8.350 9.937 -0.360 1.00 94.19 100 GLU A C 1
ATOM 725 O O . GLU A 1 100 ? -8.040 10.985 -0.935 1.00 94.19 100 GLU A O 1
ATOM 730 N N . THR A 1 101 ? -7.626 9.478 0.661 1.00 96.44 101 THR A N 1
ATOM 731 C CA . THR A 1 101 ? -6.445 10.179 1.145 1.00 96.44 101 THR A CA 1
ATOM 732 C C . THR A 1 101 ? -5.266 10.006 0.182 1.00 96.44 101 THR A C 1
ATOM 734 O O . THR A 1 101 ? -4.752 8.905 -0.047 1.00 96.44 101 THR A O 1
ATOM 737 N N . SER A 1 102 ? -4.760 11.140 -0.311 1.00 95.69 102 SER A N 1
ATOM 738 C CA . SER A 1 102 ? -3.501 11.210 -1.051 1.00 95.69 102 SER A CA 1
ATOM 739 C C . SER A 1 102 ? -2.308 11.090 -0.102 1.00 95.69 102 SER A C 1
ATOM 741 O O . SER A 1 102 ? -2.080 11.950 0.752 1.00 95.69 102 SER A O 1
ATOM 743 N N . ILE A 1 103 ? -1.518 10.028 -0.269 1.00 96.12 103 ILE A N 1
ATOM 744 C CA . ILE A 1 103 ? -0.273 9.817 0.474 1.00 96.12 103 ILE A CA 1
ATOM 745 C C . ILE A 1 103 ? 0.905 10.026 -0.490 1.00 96.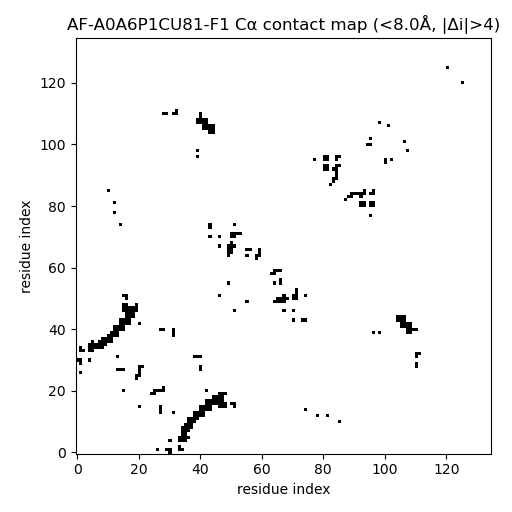12 103 ILE A C 1
ATOM 747 O O . ILE A 1 103 ? 0.960 9.363 -1.531 1.00 96.12 103 ILE A O 1
ATOM 751 N N . PRO A 1 104 ? 1.869 10.912 -0.168 1.00 95.75 104 PRO A N 1
ATOM 752 C CA . PRO A 1 104 ? 2.983 11.219 -1.058 1.00 95.75 104 PRO A CA 1
ATOM 753 C C . PRO A 1 104 ? 3.738 9.977 -1.537 1.00 95.75 104 PRO A C 1
ATOM 755 O O . PRO A 1 104 ? 4.082 9.106 -0.738 1.00 95.75 104 PRO A O 1
ATOM 758 N N . HIS A 1 105 ? 4.069 9.954 -2.831 1.00 95.69 105 HIS A N 1
ATOM 759 C CA . HIS A 1 105 ? 4.810 8.874 -3.500 1.00 95.69 105 HIS A CA 1
ATOM 760 C C . HIS A 1 105 ? 4.091 7.524 -3.562 1.00 95.69 105 HIS A C 1
ATOM 762 O O . HIS A 1 105 ? 4.736 6.491 -3.766 1.00 95.69 105 HIS A O 1
ATOM 768 N N . THR A 1 106 ? 2.774 7.522 -3.376 1.00 96.88 106 THR A N 1
ATOM 769 C CA . THR A 1 106 ? 1.954 6.319 -3.474 1.00 96.88 106 THR A CA 1
ATOM 770 C C . THR A 1 106 ? 0.698 6.593 -4.282 1.00 96.88 106 THR A C 1
ATOM 772 O O . THR A 1 106 ? 0.216 7.725 -4.296 1.00 96.88 106 THR A O 1
ATOM 775 N N . HIS A 1 107 ? 0.156 5.557 -4.921 1.00 96.19 107 HIS A N 1
ATOM 776 C CA . HIS A 1 107 ? -1.084 5.656 -5.694 1.00 96.19 107 HIS A CA 1
ATOM 777 C C . HIS A 1 107 ? -2.015 4.508 -5.347 1.00 96.19 107 HIS A C 1
ATOM 779 O O . HIS A 1 107 ? -1.573 3.357 -5.286 1.00 96.19 107 HIS A O 1
ATOM 785 N N . LEU A 1 108 ? -3.294 4.821 -5.144 1.00 96.62 108 LEU A N 1
ATOM 786 C CA . LEU A 1 108 ? -4.344 3.812 -5.107 1.00 96.62 108 LEU A CA 1
ATOM 787 C C . LEU A 1 108 ? -4.532 3.257 -6.522 1.00 96.62 108 LEU A C 1
ATOM 789 O O . LEU A 1 108 ? -4.510 4.005 -7.499 1.00 96.62 108 LEU A O 1
ATOM 793 N N . VAL A 1 109 ? -4.683 1.944 -6.625 1.00 95.75 109 VAL A N 1
ATOM 794 C CA . VAL A 1 109 ? -4.934 1.255 -7.886 1.00 95.75 109 VAL A CA 1
ATOM 795 C C . VAL A 1 109 ? -6.284 0.575 -7.782 1.00 95.75 109 VAL A C 1
ATOM 797 O O . VAL A 1 109 ? -6.512 -0.206 -6.862 1.00 95.75 109 VAL A O 1
ATOM 800 N N . ASP A 1 110 ? -7.147 0.848 -8.752 1.00 94.88 110 ASP A N 1
ATOM 801 C CA . ASP A 1 110 ? -8.357 0.067 -8.959 1.00 94.88 110 ASP A CA 1
ATOM 802 C C . ASP A 1 110 ? -7.979 -1.267 -9.635 1.00 94.88 110 ASP A C 1
ATOM 804 O O . ASP A 1 110 ? -7.466 -1.256 -10.761 1.00 94.88 110 ASP A O 1
ATOM 808 N N . PRO A 1 111 ? -8.173 -2.419 -8.964 1.00 94.19 111 PRO A N 1
ATOM 809 C CA . PRO A 1 111 ? -7.837 -3.720 -9.529 1.00 94.19 111 PRO A CA 1
ATOM 810 C C . PRO A 1 111 ? -8.805 -4.172 -10.636 1.00 94.19 111 PRO A C 1
ATOM 812 O O . PRO A 1 111 ? -8.488 -5.129 -11.341 1.00 94.19 111 PRO A O 1
ATOM 815 N N . HIS A 1 112 ? -9.949 -3.499 -10.805 1.00 92.31 112 HIS A N 1
ATOM 816 C CA . HIS A 1 112 ? -10.967 -3.808 -11.811 1.00 92.31 112 HIS A CA 1
ATOM 817 C C . HIS A 1 112 ? -10.987 -2.825 -12.986 1.00 92.31 112 HIS A C 1
ATOM 819 O O . HIS A 1 112 ? -11.755 -3.026 -13.925 1.00 92.31 112 HIS A O 1
ATOM 825 N N . ALA A 1 113 ? -10.156 -1.780 -12.959 1.00 88.19 113 ALA A N 1
ATOM 826 C CA . ALA A 1 113 ? -10.084 -0.828 -14.056 1.00 88.19 113 ALA A CA 1
ATOM 827 C C . ALA A 1 113 ? -9.546 -1.492 -15.333 1.00 88.19 113 ALA A C 1
ATOM 829 O O . ALA A 1 113 ? -8.469 -2.102 -15.329 1.00 88.19 113 ALA A O 1
ATOM 830 N N . ASP A 1 114 ? -10.275 -1.306 -16.436 1.00 73.12 114 ASP A N 1
ATOM 831 C CA . ASP A 1 114 ? -9.824 -1.691 -17.770 1.00 73.12 114 ASP A CA 1
ATOM 832 C C . ASP A 1 114 ? -8.489 -1.004 -18.092 1.00 73.12 114 ASP A C 1
ATOM 834 O O . ASP A 1 114 ? -8.286 0.187 -17.829 1.00 73.12 114 ASP A O 1
ATOM 838 N N . GLU A 1 115 ? -7.545 -1.758 -18.658 1.00 64.56 115 GLU A N 1
ATOM 839 C CA . GLU A 1 115 ? -6.225 -1.232 -18.992 1.00 64.56 115 GLU A CA 1
ATOM 840 C C . GLU A 1 115 ? -6.337 -0.121 -20.041 1.00 64.56 115 GLU A C 1
ATOM 842 O O . GLU A 1 115 ? -6.542 -0.381 -21.226 1.00 64.56 115 GLU A O 1
ATOM 847 N N . VAL A 1 116 ? -6.131 1.132 -19.634 1.00 58.59 116 VAL A N 1
ATOM 848 C CA . VAL A 1 116 ? -5.821 2.198 -20.589 1.00 58.59 116 VAL A CA 1
ATOM 849 C C . VAL A 1 116 ? -4.359 2.017 -21.001 1.00 58.59 116 VAL A C 1
ATOM 851 O O . VAL A 1 116 ? -3.479 2.076 -20.133 1.00 58.59 116 VAL A O 1
ATOM 854 N N . PRO A 1 117 ? -4.051 1.802 -22.294 1.00 49.25 117 PRO A N 1
ATOM 855 C CA . PRO A 1 117 ? -2.674 1.721 -22.750 1.00 49.25 117 PRO A CA 1
ATOM 856 C C . PRO A 1 117 ? -1.931 2.995 -22.352 1.00 49.25 117 PRO A C 1
ATOM 858 O O . PRO A 1 117 ? -2.293 4.100 -22.758 1.00 49.25 117 PRO A O 1
ATOM 861 N N . ILE A 1 118 ? -0.883 2.845 -21.545 1.00 55.81 118 ILE A N 1
ATOM 862 C CA . ILE A 1 118 ? 0.021 3.947 -21.235 1.00 55.81 118 ILE A CA 1
ATOM 863 C C . ILE A 1 118 ? 0.767 4.261 -22.534 1.00 55.81 118 ILE A C 1
ATOM 865 O O . ILE A 1 118 ? 1.691 3.533 -22.907 1.00 55.81 118 ILE A O 1
ATOM 869 N N . ASP A 1 119 ? 0.362 5.326 -23.233 1.00 49.91 119 ASP A N 1
ATOM 870 C CA . ASP A 1 119 ? 1.123 5.902 -24.344 1.00 49.91 119 ASP A CA 1
ATOM 871 C C . ASP A 1 119 ? 2.451 6.405 -23.766 1.00 49.91 119 ASP A C 1
ATOM 873 O O . ASP A 1 119 ? 2.572 7.535 -23.288 1.00 49.91 119 ASP A O 1
ATOM 877 N N . LYS A 1 120 ? 3.459 5.526 -23.708 1.00 49.19 120 LYS A N 1
ATOM 878 C CA . LYS A 1 120 ? 4.830 5.938 -23.411 1.00 49.19 120 LYS A CA 1
ATOM 879 C C . LYS A 1 120 ? 5.171 6.983 -24.471 1.00 49.19 120 LYS A C 1
ATOM 881 O O . LYS A 1 120 ? 5.145 6.630 -25.652 1.00 49.19 120 LYS A O 1
ATOM 886 N N . PRO A 1 121 ? 5.484 8.243 -24.111 1.00 46.97 121 PRO A N 1
ATOM 887 C CA . PRO A 1 121 ? 5.789 9.244 -25.115 1.00 46.97 121 PRO A CA 1
ATOM 888 C C . PRO A 1 121 ? 6.947 8.721 -25.957 1.00 46.97 121 PRO A C 1
ATOM 890 O O . PRO A 1 121 ? 8.042 8.471 -25.449 1.00 46.97 121 PRO A O 1
ATOM 893 N N . SER A 1 122 ? 6.665 8.497 -27.242 1.00 47.94 122 SER A N 1
ATOM 894 C CA . SER A 1 122 ? 7.658 8.053 -28.211 1.00 47.94 122 SER A CA 1
ATOM 895 C C . SER A 1 122 ? 8.916 8.922 -28.086 1.00 47.94 122 SER A C 1
ATOM 897 O O . SER A 1 122 ? 8.793 10.149 -27.967 1.00 47.94 122 SER A O 1
ATOM 899 N N . PRO A 1 123 ? 10.127 8.337 -28.149 1.00 59.97 123 PRO A N 1
ATOM 900 C CA . PRO A 1 123 ? 11.383 9.088 -28.083 1.00 59.97 123 PRO A CA 1
ATOM 901 C C . PRO A 1 123 ? 11.464 10.199 -29.146 1.00 59.97 123 PRO A C 1
ATOM 903 O O . PRO A 1 123 ? 12.170 11.189 -28.954 1.00 59.97 123 PRO A O 1
ATOM 906 N N . ALA A 1 124 ? 10.675 10.099 -30.222 1.00 64.50 124 ALA A N 1
ATOM 907 C CA . ALA A 1 124 ? 10.525 11.150 -31.222 1.00 64.50 124 ALA A CA 1
ATOM 908 C C . ALA A 1 124 ? 9.930 12.456 -30.653 1.00 64.50 124 ALA A C 1
ATOM 910 O O . ALA A 1 124 ? 10.379 13.540 -31.024 1.00 64.50 124 ALA A O 1
ATOM 911 N N . LYS A 1 125 ? 8.969 12.380 -29.719 1.00 60.50 125 LYS A N 1
ATOM 912 C CA . LYS A 1 125 ? 8.339 13.562 -29.096 1.00 60.50 125 LYS A CA 1
ATOM 913 C C . LYS A 1 125 ? 9.304 14.289 -28.145 1.00 60.50 125 LYS A C 1
ATOM 915 O O . LYS A 1 125 ? 9.293 15.515 -28.074 1.00 60.50 125 LYS A O 1
ATOM 920 N N . LEU A 1 126 ? 10.194 13.548 -27.477 1.00 60.62 126 LEU A N 1
ATOM 921 C CA . LEU A 1 126 ? 11.263 14.105 -26.632 1.00 60.62 126 LEU A CA 1
ATOM 922 C C . LEU A 1 126 ? 12.320 14.853 -27.459 1.00 60.62 126 LEU A C 1
ATOM 924 O O . LEU A 1 126 ? 12.734 15.947 -27.077 1.00 60.62 126 LEU A O 1
ATOM 928 N N . GLY A 1 127 ? 12.716 14.311 -28.616 1.00 68.19 127 GLY A N 1
ATOM 929 C CA . GLY A 1 127 ? 13.661 14.975 -29.521 1.00 68.19 127 GLY A CA 1
ATOM 930 C C . GLY A 1 127 ? 13.136 16.304 -30.078 1.00 68.19 127 GLY A C 1
ATOM 931 O O . GLY A 1 127 ? 13.886 17.275 -30.175 1.00 68.19 127 GLY A O 1
ATOM 932 N N . GLN A 1 128 ? 11.835 16.374 -30.378 1.00 67.75 128 GLN A N 1
ATOM 933 C CA . GLN A 1 128 ? 11.187 17.591 -30.882 1.00 67.75 128 GLN A CA 1
ATOM 934 C C . GLN A 1 128 ? 11.104 18.700 -29.822 1.00 67.75 128 GLN A C 1
ATOM 936 O O . GLN A 1 128 ? 11.350 19.862 -30.139 1.00 67.75 128 GLN A O 1
ATOM 941 N N . LEU A 1 129 ? 10.842 18.351 -28.558 1.00 63.72 129 LEU A N 1
ATOM 942 C CA . LEU A 1 129 ? 10.839 19.311 -27.447 1.00 63.72 129 LEU A CA 1
ATOM 943 C C . LEU A 1 129 ? 12.232 19.899 -27.181 1.00 63.72 129 LEU A C 1
ATOM 945 O O . LEU A 1 129 ? 12.363 21.103 -26.975 1.00 63.72 129 LEU A O 1
ATOM 949 N N . VAL A 1 130 ? 13.285 19.079 -27.243 1.00 69.88 130 VAL A N 1
ATOM 950 C CA . VAL A 1 130 ? 14.670 19.550 -27.055 1.00 69.88 130 VAL A CA 1
ATOM 951 C C . VAL A 1 130 ? 15.128 20.447 -28.212 1.00 69.88 130 VAL A C 1
ATOM 953 O O . VAL A 1 130 ? 15.872 21.402 -27.988 1.00 69.88 130 VAL A O 1
ATOM 956 N N . ALA A 1 131 ? 14.672 20.181 -29.440 1.00 69.44 131 ALA A N 1
ATOM 957 C CA . ALA A 1 131 ? 14.974 21.020 -30.600 1.00 69.44 131 ALA A CA 1
ATOM 958 C C . ALA A 1 131 ? 14.286 22.396 -30.538 1.00 69.44 131 ALA A C 1
ATOM 960 O O . ALA A 1 131 ? 14.858 23.380 -31.001 1.00 69.44 131 ALA A O 1
ATOM 961 N N . LEU A 1 132 ? 13.095 22.479 -29.933 1.00 70.38 132 LEU A N 1
ATOM 962 C CA . LEU A 1 132 ? 12.341 23.728 -29.794 1.00 70.38 132 LEU A CA 1
ATOM 963 C C . LEU A 1 132 ? 12.961 24.690 -28.766 1.00 70.38 132 LEU A C 1
ATOM 965 O O . LEU A 1 132 ? 12.869 25.898 -28.930 1.00 70.38 132 LEU A O 1
ATOM 969 N N . VAL A 1 133 ? 13.616 24.158 -27.730 1.00 73.44 133 VAL A N 1
ATOM 970 C CA . VAL A 1 133 ? 14.267 24.947 -26.662 1.00 73.44 133 VAL A CA 1
ATOM 971 C C . VAL A 1 133 ? 15.673 25.429 -27.063 1.00 73.44 133 VAL A C 1
ATOM 973 O O . VAL A 1 133 ? 16.245 26.296 -26.414 1.00 73.44 133 VAL A O 1
ATOM 976 N N . ARG A 1 134 ? 16.249 24.887 -28.145 1.00 67.69 134 ARG A N 1
ATOM 977 C CA . ARG A 1 134 ? 17.569 25.287 -28.673 1.00 67.69 134 ARG A CA 1
ATOM 978 C C . ARG A 1 134 ? 17.526 26.432 -29.692 1.00 67.69 134 ARG A C 1
ATOM 980 O O . ARG A 1 134 ? 18.546 26.687 -30.332 1.00 67.69 134 ARG A O 1
ATOM 987 N N . LYS A 1 135 ? 16.383 27.091 -29.863 1.00 50.62 135 LYS A N 1
ATOM 988 C CA . LYS A 1 135 ? 16.212 28.236 -30.762 1.00 50.62 135 LYS A CA 1
ATOM 989 C C . LYS A 1 135 ? 15.925 29.491 -29.955 1.00 50.62 135 LYS A C 1
ATOM 991 O O . LYS A 1 135 ? 16.459 30.545 -30.355 1.00 50.62 135 LYS A O 1
#

pLDDT: mean 85.09, std 15.63, range [46.97, 98.25]

Sequence (135 aa):
AESIAADIDTPALILAGATDLRSTNSNAIPLAAAWGGPMLLRTIDKASADGLPEGRRLMTLLGAGKHEHKTARATRALLTGYLLATVQGDKTYSAFADPETSIPHTHLVDPHADEVPIDKPSPAKLGQLVALVRK

Mean predicted aligned error: 9.48 Å

Foldseek 3Di:
DLVCQLVAADEDEAEAEPVCCPPPPHDSLSSQVSHNHHYWYKYAAPDHPCAQDPPCVVVVVVVPDDHDPVNPVVNVLLVVLCCCCRVVVPPVSVLSVDQPRDDPRMHTDDSPDDDDPDPPPPVVVVVVVVVVVVD

Secondary structure (DSSP, 8-state):
-GGGGGG--S-EEEEEETTTTTSTT--HHHHHHT-SS-EEEEEETT--TTTS-GGGHHHHTTTSS---HHHHHHHHHHHHHHHHHHTS--GGGGGGT-TT---TTEEE--TT----------HHHHHHHHHHHT-

Solvent-accessible surface area (backbone atoms only — not comparable to full-atom values): 7897 Å² total; per-residue (Å²): 113,45,94,55,23,54,79,39,63,62,77,46,80,48,79,40,16,56,74,36,46,88,36,96,89,40,55,60,44,63,32,57,61,31,42,49,26,56,74,43,41,35,28,32,67,88,17,38,71,70,18,58,52,83,75,51,54,69,44,29,78,73,72,49,66,75,83,37,67,67,39,36,52,49,48,51,52,50,54,51,29,26,44,39,22,70,75,71,56,39,69,92,29,37,62,55,68,40,85,88,51,87,49,91,68,46,44,79,50,70,57,81,61,77,85,72,81,78,79,70,79,53,71,68,62,57,54,54,54,57,57,63,76,73,110

Nearest PDB structures (foldseek):
  7ukb-assembly1_A  TM=6.337E-01  e=2.771E-01  synthetic construct
  6azd-assembly1_A  TM=6.479E-01  e=6.486E-01  P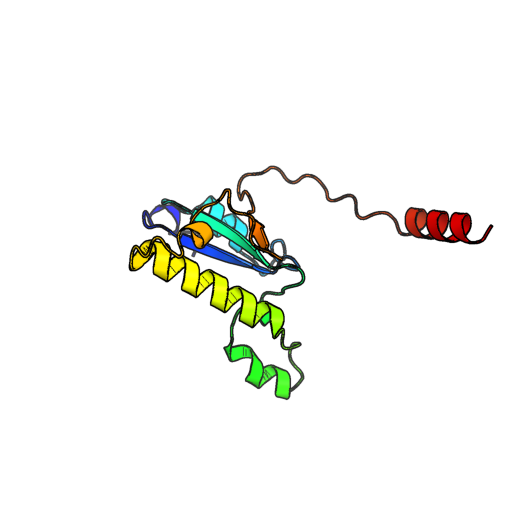hyscomitrium patens
  6brt-assembly2_B  TM=6.630E-01  e=1.169E+00  Oryza glumipatula
  8u33-assembly1_A  TM=6.334E-01  e=1.095E+00  Arabidopsis thaliana
  6uh9-assembly2_B  TM=6.248E-01  e=1.621E+00  Petunia x hybrida